Protein AF-A0A6B3GL08-F1 (afdb_monomer)

Nearest PDB structures (foldseek):
  9jpj-assembly1_K  TM=6.254E-01  e=2.369E-03  Achromobacter denitrificans NBRC 15125
  3c7j-assembly1_B-2  TM=5.838E-01  e=2.369E-03  Pseudomonas syringae pv. tomato str. DC3000
  3c7j-assembly1_A-2  TM=5.788E-01  e=2.531E-03  Pseudomonas syringae pv. tomato str. DC3000
  5yma-assembly1_A  TM=3.914E-01  e=6.453E+00  Thermochaetoides thermophila DSM 1495

Secondary structure (DSSP, 8-state):
-GGGTSEEEETTTEEEEPP--GGGHHHHHHHHHHT---HHHHHHHHHHHHHHHHHHHHHH--HHHHHHHHHHHHHHHH--SHHHHHHHHHHHHHHHHHH-

pLDDT: mean 85.44, std 14.93, range [52.06, 98.62]

Foldseek 3Di:
DVLLVQWDQDPPPGIGGDDDDPVSPVSVVVVVVVVVDDPVVVVVVVVVVLVVLQVQLVVFADPVLVVQLVVLVVQLVPDPDPVSNVVSVVSNSVSSNVSD

Solvent-accessible surface area (backbone atoms only — not comparable to full-atom values): 5657 Å² total; per-residue (Å²): 92,56,95,63,65,47,30,47,77,44,91,96,76,52,77,42,81,51,87,86,58,92,84,51,63,66,49,50,55,56,54,46,60,71,64,67,71,50,73,66,58,49,51,63,61,43,52,66,52,52,55,50,28,53,54,35,19,75,77,58,47,47,75,67,40,52,51,50,34,49,53,25,46,52,48,30,73,69,41,84,49,72,67,57,25,55,51,23,48,50,48,28,55,49,36,40,55,73,27,62

Sequence (100 aa):
LEAQHLIEVAPGRGSFVREQSSGQARGYDALYRAGRPTVRQLIEARIPLEVEMVRLATERATDEDIAAMRAARDGLESATDVVVKAQADMEFHDAIAVAS

Mean predicted aligned error: 9.95 Å

Structure (mmCIF, N/CA/C/O backbone):
data_AF-A0A6B3GL08-F1
#
_entry.id   AF-A0A6B3GL08-F1
#
loop_
_atom_site.group_PDB
_atom_site.id
_atom_site.type_symbol
_atom_site.label_atom_id
_atom_site.label_alt_id
_atom_site.label_comp_id
_atom_site.label_asym_id
_atom_site.label_entity_id
_atom_site.label_seq_id
_atom_site.pdbx_PDB_ins_code
_atom_site.Cartn_x
_atom_site.Cartn_y
_atom_site.Cartn_z
_atom_site.occupancy
_atom_site.B_iso_or_equiv
_atom_site.auth_seq_id
_atom_site.auth_comp_id
_atom_site.auth_asym_id
_atom_site.auth_atom_id
_atom_site.pdbx_PDB_model_num
ATOM 1 N N . LEU A 1 1 ? 5.623 10.077 -28.339 1.00 58.31 1 LEU A N 1
ATOM 2 C CA . LEU A 1 1 ? 4.596 11.041 -27.885 1.00 58.31 1 LEU A CA 1
ATOM 3 C C . LEU A 1 1 ? 3.189 10.473 -28.056 1.00 58.31 1 LEU A C 1
ATOM 5 O O . LEU A 1 1 ? 2.481 10.379 -27.066 1.00 58.31 1 LEU A O 1
ATOM 9 N N . GLU A 1 2 ? 2.807 10.018 -29.253 1.00 55.62 2 GLU A N 1
ATOM 10 C CA . GLU A 1 2 ? 1.476 9.428 -29.499 1.00 55.62 2 GLU A CA 1
ATOM 11 C C . G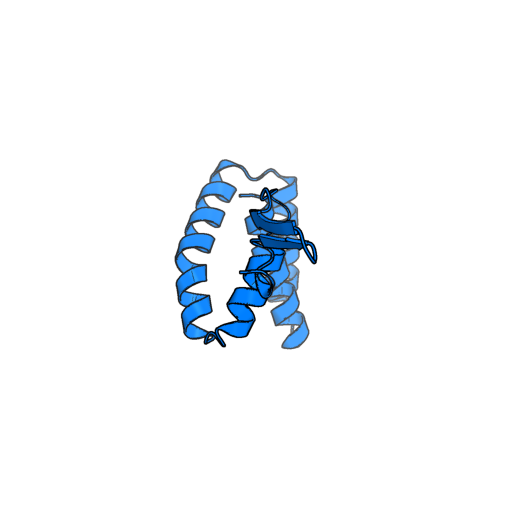LU A 1 2 ? 1.234 8.136 -28.694 1.00 55.62 2 GLU A C 1
ATOM 13 O O . GLU A 1 2 ? 0.266 8.047 -27.951 1.00 55.62 2 GLU A O 1
ATOM 18 N N . ALA A 1 3 ? 2.184 7.190 -28.695 1.00 59.66 3 ALA A N 1
ATOM 19 C CA . ALA A 1 3 ? 2.105 5.966 -27.878 1.00 59.66 3 ALA A CA 1
ATOM 20 C C . ALA A 1 3 ? 2.028 6.226 -26.356 1.00 59.66 3 ALA A C 1
ATOM 22 O O . ALA A 1 3 ? 1.552 5.388 -25.598 1.00 59.66 3 ALA A O 1
ATOM 23 N N . GLN A 1 4 ? 2.464 7.406 -25.910 1.00 59.69 4 GLN A N 1
ATOM 24 C CA . GLN A 1 4 ? 2.425 7.842 -24.509 1.00 59.69 4 GLN A CA 1
ATOM 25 C C . GLN A 1 4 ? 1.143 8.635 -24.199 1.00 59.69 4 GLN A C 1
ATOM 27 O O . GLN A 1 4 ? 1.004 9.171 -23.108 1.00 59.69 4 GLN A O 1
ATOM 32 N N . HIS A 1 5 ? 0.226 8.737 -25.173 1.00 63.47 5 HIS A N 1
ATOM 33 C CA . HIS A 1 5 ? -1.029 9.489 -25.099 1.00 63.47 5 HIS A CA 1
ATOM 34 C C . HIS A 1 5 ? -0.834 10.980 -24.766 1.00 63.47 5 HIS A C 1
ATOM 36 O O . HIS A 1 5 ? -1.743 11.650 -24.279 1.00 63.47 5 HIS A O 1
ATOM 42 N N . LEU A 1 6 ? 0.359 11.514 -25.050 1.00 66.12 6 LEU A N 1
ATOM 43 C CA . LEU A 1 6 ? 0.708 12.920 -24.836 1.00 66.12 6 LEU A CA 1
ATOM 44 C C . LEU A 1 6 ? 0.247 13.810 -25.998 1.00 66.12 6 LEU A C 1
ATOM 46 O O . LEU A 1 6 ? 0.052 15.012 -25.825 1.00 66.12 6 LEU A O 1
ATOM 50 N N . ILE A 1 7 ? 0.077 13.221 -27.184 1.00 75.06 7 ILE A N 1
ATOM 51 C CA . ILE A 1 7 ? -0.404 13.902 -28.387 1.00 75.06 7 ILE A CA 1
ATOM 52 C C . ILE A 1 7 ? -1.404 13.019 -29.132 1.00 75.06 7 ILE A C 1
ATOM 54 O O . ILE A 1 7 ? -1.320 11.794 -29.059 1.00 75.06 7 ILE A O 1
ATOM 58 N N . GLU A 1 8 ? -2.302 13.644 -29.882 1.00 76.44 8 GLU A N 1
ATOM 59 C CA . GLU A 1 8 ? -3.176 12.985 -30.852 1.00 76.44 8 GLU A CA 1
ATOM 60 C C . GLU A 1 8 ? -2.789 13.419 -32.266 1.00 76.44 8 GLU A C 1
ATOM 62 O O . GLU A 1 8 ? -2.568 14.608 -32.521 1.00 76.44 8 GLU A O 1
ATOM 67 N N . VAL A 1 9 ? -2.687 12.456 -33.183 1.00 78.19 9 VAL A N 1
ATOM 68 C CA . VAL A 1 9 ? -2.386 12.716 -34.591 1.00 78.19 9 VAL A CA 1
ATOM 69 C C . VAL A 1 9 ? -3.686 12.671 -35.384 1.00 78.19 9 VAL A C 1
ATOM 71 O O . VAL A 1 9 ? -4.323 11.626 -35.493 1.00 78.19 9 VAL A O 1
ATOM 74 N N . ALA A 1 10 ? -4.074 13.806 -35.966 1.00 78.19 10 ALA A N 1
ATOM 75 C CA . ALA A 1 10 ? -5.208 13.879 -36.879 1.00 78.19 10 ALA A CA 1
ATOM 76 C C . ALA A 1 10 ? -4.686 13.845 -38.330 1.00 78.19 10 ALA A C 1
ATOM 78 O O . ALA A 1 10 ? -4.002 14.791 -38.750 1.00 78.19 10 ALA A O 1
ATOM 79 N N . PRO A 1 11 ? -4.984 12.791 -39.119 1.00 73.00 11 PRO A N 1
ATOM 80 C CA . PRO A 1 11 ? -4.493 12.669 -40.490 1.00 73.00 11 PRO A CA 1
ATOM 81 C C . PRO A 1 11 ? -4.809 13.918 -41.325 1.00 73.00 11 PRO A C 1
ATOM 83 O O . PRO A 1 11 ? -5.948 14.377 -41.374 1.00 73.00 11 PRO A O 1
ATOM 86 N N . GLY A 1 12 ? -3.782 14.501 -41.952 1.00 80.44 12 GLY A N 1
ATOM 87 C CA . GLY A 1 12 ? -3.900 15.715 -42.773 1.00 80.44 12 GLY A CA 1
ATOM 88 C C . GLY A 1 12 ? -4.032 17.040 -42.006 1.00 80.44 12 GLY A C 1
ATOM 89 O O . GLY A 1 12 ? -4.083 18.089 -42.639 1.00 80.44 12 GLY A O 1
ATOM 90 N N . ARG A 1 13 ? -4.071 17.025 -40.665 1.00 80.06 13 ARG A N 1
ATOM 91 C CA . ARG A 1 13 ? -4.238 18.230 -39.824 1.00 80.06 13 ARG A CA 1
ATOM 92 C C . ARG A 1 13 ? -3.100 18.466 -38.826 1.00 80.06 13 ARG A C 1
ATOM 94 O O . ARG A 1 13 ? -3.045 19.539 -38.233 1.00 80.06 13 ARG A O 1
ATOM 101 N N . GLY A 1 14 ? -2.186 17.508 -38.679 1.00 79.31 14 GLY A N 1
ATOM 102 C CA . GLY A 1 14 ? -1.016 17.607 -37.802 1.00 79.31 14 GLY A CA 1
ATOM 103 C C . GLY A 1 14 ? -1.223 16.951 -36.434 1.00 79.31 14 GLY A C 1
ATOM 104 O O . GLY A 1 14 ? -2.172 16.191 -36.233 1.00 79.31 14 GLY A O 1
ATOM 105 N N . SER A 1 15 ? -0.304 17.229 -35.507 1.00 84.69 15 SER A N 1
ATOM 106 C CA . SER A 1 15 ? -0.282 16.647 -34.158 1.00 84.69 15 SER A CA 1
ATOM 107 C C . SER A 1 15 ? -0.662 17.683 -33.104 1.00 84.69 15 SER A C 1
ATOM 109 O O . SER A 1 15 ? -0.125 18.791 -33.109 1.00 84.69 15 SER A O 1
ATOM 111 N N . PHE A 1 16 ? -1.539 17.309 -32.173 1.00 81.44 16 PHE A N 1
ATOM 112 C CA . PHE A 1 16 ? -2.073 18.196 -31.134 1.00 81.44 16 PHE A CA 1
ATOM 113 C C . PHE A 1 16 ? -1.708 17.680 -29.739 1.00 81.44 16 PHE A C 1
ATOM 115 O O . PHE A 1 16 ? -1.773 16.476 -29.495 1.00 81.44 16 PHE A O 1
ATOM 122 N N . VAL A 1 17 ? -1.326 18.575 -28.821 1.00 76.19 17 VAL A N 1
ATOM 123 C CA . VAL A 1 17 ? -1.047 18.228 -27.414 1.00 76.19 17 VAL A CA 1
ATOM 124 C C . VAL A 1 17 ? -2.364 17.952 -26.695 1.00 76.19 17 VAL A C 1
ATOM 126 O O . VAL A 1 17 ? -3.294 18.751 -26.782 1.00 76.19 17 VAL A O 1
ATOM 129 N N . ARG A 1 18 ? -2.449 16.815 -25.998 1.00 68.62 18 ARG A N 1
ATOM 130 C CA . ARG A 1 18 ? -3.663 16.390 -25.294 1.00 68.62 18 ARG A CA 1
ATOM 131 C C . ARG A 1 18 ? -3.665 16.912 -23.855 1.00 68.62 18 ARG A C 1
ATOM 133 O O . ARG A 1 18 ? -2.668 16.775 -23.150 1.00 68.62 18 ARG A O 1
ATOM 140 N N . GLU A 1 19 ? -4.794 17.468 -23.418 1.00 59.03 19 GLU A N 1
ATOM 141 C CA . GLU A 1 19 ? -4.998 17.921 -22.037 1.00 59.03 19 GLU A CA 1
ATOM 142 C C . GLU A 1 19 ? -5.028 16.712 -21.083 1.00 59.03 19 GLU A C 1
ATOM 144 O O . GLU A 1 19 ? -5.669 15.693 -21.369 1.00 59.03 19 GLU A O 1
ATOM 149 N N . GLN A 1 20 ? -4.264 16.780 -19.988 1.00 57.91 20 GLN A N 1
ATOM 150 C CA . GLN A 1 20 ? -4.085 15.657 -19.069 1.00 57.91 20 GLN A CA 1
ATOM 151 C C . GLN A 1 20 ? -5.047 15.781 -17.865 1.00 57.91 20 GLN A C 1
ATOM 153 O O . GLN A 1 20 ? -4.935 16.718 -17.082 1.00 57.91 20 GLN A O 1
ATOM 158 N N . SER A 1 21 ? -5.994 14.846 -17.713 1.00 57.59 21 SER A N 1
ATOM 159 C CA . SER A 1 21 ? -6.851 14.686 -16.527 1.00 57.59 21 SER A CA 1
ATOM 160 C C . SER A 1 21 ? -6.278 13.650 -15.545 1.00 57.59 21 SER A C 1
ATOM 162 O O . SER A 1 21 ? -5.690 12.656 -15.967 1.00 57.59 21 SER A O 1
ATOM 164 N N . SER A 1 22 ? -6.546 13.787 -14.245 1.00 56.09 22 SER A N 1
ATOM 165 C CA . SER A 1 22 ? -6.040 12.912 -13.163 1.00 56.09 22 SER A CA 1
ATOM 166 C C . SER A 1 22 ? -6.215 11.388 -13.361 1.00 56.09 22 SER A C 1
ATOM 168 O O . SER A 1 22 ? -5.499 10.609 -12.739 1.00 56.09 22 SER A O 1
ATOM 170 N N . GLY A 1 23 ? -7.088 10.930 -14.268 1.00 52.06 23 GLY A N 1
ATOM 171 C CA . GLY A 1 23 ? -7.246 9.515 -14.644 1.00 52.06 23 GLY A CA 1
ATOM 172 C C . GLY A 1 23 ? -6.095 8.886 -15.457 1.00 52.06 23 GLY A C 1
ATOM 173 O O . GLY A 1 23 ? -6.153 7.698 -15.780 1.00 52.06 23 GLY A O 1
ATOM 174 N N . GLN A 1 24 ? -5.041 9.634 -15.801 1.00 54.53 24 GLN A N 1
ATOM 175 C CA . GLN A 1 24 ? -3.921 9.165 -16.638 1.00 54.53 24 GLN A CA 1
ATOM 176 C C . GLN A 1 24 ? -2.809 8.402 -15.905 1.00 54.53 24 GLN A C 1
ATOM 178 O O . GLN A 1 24 ? -1.788 8.089 -16.518 1.00 54.53 24 GLN A O 1
ATOM 183 N N . ALA A 1 25 ? -3.020 7.976 -14.654 1.00 52.44 25 ALA A N 1
ATOM 184 C CA . ALA A 1 25 ? -2.133 7.013 -13.985 1.00 52.44 25 ALA A CA 1
ATOM 185 C C . ALA A 1 25 ? -1.862 5.756 -14.849 1.00 52.44 25 ALA A C 1
ATOM 187 O O . ALA A 1 25 ? -0.772 5.189 -14.815 1.00 52.44 25 ALA A O 1
ATOM 188 N N . ARG A 1 26 ? -2.806 5.379 -15.729 1.00 54.16 26 ARG A N 1
ATOM 189 C CA . ARG A 1 26 ? -2.632 4.284 -16.704 1.00 54.16 26 ARG A CA 1
ATOM 190 C C . ARG A 1 26 ? -1.516 4.517 -17.732 1.00 54.16 26 ARG A C 1
ATOM 192 O O . ARG A 1 26 ? -0.933 3.549 -18.212 1.00 54.16 26 ARG A O 1
ATOM 199 N N . GLY A 1 27 ? -1.197 5.770 -18.064 1.00 58.34 27 GLY A N 1
ATOM 200 C CA . GLY A 1 27 ? -0.079 6.103 -18.954 1.00 58.34 27 GLY A CA 1
ATOM 201 C C . GLY A 1 27 ? 1.280 5.803 -18.318 1.00 58.34 27 GLY A C 1
ATOM 202 O O . GLY A 1 27 ? 2.207 5.377 -19.009 1.00 58.34 27 GLY A O 1
ATOM 203 N N . TYR A 1 28 ? 1.375 5.942 -16.992 1.00 62.62 28 TYR A N 1
ATOM 204 C CA . TYR A 1 28 ? 2.595 5.645 -16.249 1.00 62.62 28 TYR A CA 1
ATOM 205 C C . TYR A 1 28 ? 2.870 4.147 -16.149 1.00 62.62 28 TYR A C 1
ATOM 207 O O . TYR A 1 28 ? 4.024 3.773 -16.305 1.00 62.62 28 TYR A O 1
ATOM 215 N N . ASP A 1 29 ? 1.858 3.285 -15.990 1.00 66.81 29 ASP A N 1
ATOM 216 C CA . ASP A 1 29 ? 2.065 1.824 -15.990 1.00 66.81 29 ASP A CA 1
ATOM 217 C C . ASP A 1 29 ? 2.639 1.333 -17.331 1.00 66.81 29 ASP A C 1
ATOM 219 O O . ASP A 1 29 ? 3.598 0.564 -17.359 1.00 66.81 29 ASP A O 1
ATOM 223 N N . ALA A 1 30 ? 2.128 1.838 -18.460 1.00 66.25 30 ALA A N 1
ATOM 224 C CA . ALA A 1 30 ? 2.647 1.491 -19.785 1.00 66.25 30 ALA A CA 1
ATOM 225 C C . ALA A 1 30 ? 4.097 1.970 -19.995 1.00 66.25 30 ALA A C 1
ATOM 227 O O . ALA A 1 30 ? 4.938 1.212 -20.486 1.00 66.25 30 ALA A O 1
ATOM 228 N N . LEU A 1 31 ? 4.406 3.210 -19.595 1.00 66.88 31 LEU A N 1
ATOM 229 C CA . LEU A 1 31 ? 5.762 3.771 -19.637 1.00 66.88 31 LEU A CA 1
ATOM 230 C C . LEU A 1 31 ? 6.728 3.009 -18.723 1.00 66.88 31 LEU A C 1
ATOM 232 O O . LEU A 1 31 ? 7.846 2.684 -19.120 1.00 66.88 31 LEU A O 1
ATOM 236 N N . TYR A 1 32 ? 6.272 2.694 -17.517 1.00 69.00 32 TYR A N 1
ATOM 237 C CA . TYR A 1 32 ? 7.003 1.927 -16.526 1.00 69.00 32 TYR A CA 1
ATOM 238 C C . TYR A 1 32 ? 7.308 0.518 -17.049 1.00 69.00 32 TYR A C 1
ATOM 240 O O . TYR A 1 32 ? 8.473 0.131 -17.103 1.00 69.00 32 TYR A O 1
ATOM 248 N N . ARG A 1 33 ? 6.312 -0.224 -17.555 1.00 71.50 33 ARG A N 1
ATOM 249 C CA . ARG A 1 33 ? 6.514 -1.560 -18.151 1.00 71.50 33 ARG A CA 1
ATOM 250 C C . ARG A 1 33 ? 7.460 -1.531 -19.352 1.00 71.50 33 ARG A C 1
ATOM 252 O O . ARG A 1 33 ? 8.290 -2.432 -19.484 1.00 71.50 33 ARG A O 1
ATOM 259 N N . ALA A 1 34 ? 7.380 -0.502 -20.197 1.00 76.00 34 ALA A N 1
ATOM 260 C CA . ALA A 1 34 ? 8.288 -0.330 -21.332 1.00 76.00 34 ALA A CA 1
ATOM 261 C C . ALA A 1 34 ? 9.756 -0.165 -20.895 1.00 76.00 34 ALA A C 1
ATOM 263 O O . ALA A 1 34 ? 10.659 -0.632 -21.588 1.00 76.00 34 ALA A O 1
ATOM 264 N N . GLY A 1 35 ? 9.997 0.436 -19.725 1.00 76.56 35 GLY A N 1
ATOM 265 C CA . GLY A 1 35 ? 11.330 0.608 -19.143 1.00 76.56 35 GLY A CA 1
ATOM 266 C C . GLY A 1 35 ? 11.962 -0.667 -18.570 1.00 76.56 35 GLY A C 1
ATOM 267 O O . GLY A 1 35 ? 13.119 -0.620 -18.162 1.00 76.56 35 GLY A O 1
ATOM 268 N N . ARG A 1 36 ? 11.232 -1.796 -18.524 1.00 78.56 36 ARG A N 1
ATOM 269 C CA . ARG A 1 36 ? 11.654 -3.073 -17.899 1.00 78.56 36 ARG A CA 1
ATOM 270 C C . ARG A 1 36 ? 12.364 -2.911 -16.535 1.00 78.56 36 ARG A C 1
ATOM 272 O O . ARG A 1 36 ? 13.454 -3.451 -16.336 1.00 78.56 36 ARG A O 1
ATOM 279 N N . PRO A 1 37 ? 11.763 -2.166 -15.602 1.00 80.62 37 PRO A N 1
ATOM 280 C CA . PRO A 1 37 ? 12.326 -1.866 -14.295 1.00 80.62 37 PRO A CA 1
ATOM 281 C C . PRO A 1 37 ? 12.537 -3.129 -13.465 1.00 80.62 37 PRO A C 1
ATOM 283 O O . PRO A 1 37 ? 11.798 -4.111 -13.550 1.00 80.62 37 PRO A O 1
ATOM 286 N N . THR A 1 38 ? 13.569 -3.087 -12.635 1.00 88.19 38 THR A N 1
ATOM 287 C CA . THR A 1 38 ? 13.892 -4.162 -11.701 1.00 88.19 38 THR A CA 1
ATOM 288 C C . THR A 1 38 ? 13.067 -4.040 -10.421 1.00 88.19 38 THR A C 1
ATOM 290 O O . THR A 1 38 ? 12.674 -2.947 -10.012 1.00 88.19 38 THR A O 1
ATOM 293 N N . VAL A 1 39 ? 12.890 -5.159 -9.712 1.00 86.12 39 VAL A N 1
ATOM 294 C CA . VAL A 1 39 ? 12.288 -5.173 -8.364 1.00 86.12 39 VAL A CA 1
ATOM 295 C C . VAL A 1 39 ? 13.039 -4.237 -7.406 1.00 86.12 39 VAL A C 1
ATOM 297 O O . VAL A 1 39 ? 12.428 -3.598 -6.557 1.00 86.12 39 VAL A O 1
ATOM 300 N N . ARG A 1 40 ? 14.361 -4.088 -7.571 1.00 89.50 40 ARG A N 1
ATOM 301 C CA . ARG A 1 40 ? 15.171 -3.160 -6.769 1.00 89.50 40 ARG A CA 1
ATOM 302 C C . ARG A 1 40 ? 14.716 -1.710 -6.936 1.00 89.50 40 ARG A C 1
ATOM 304 O O . ARG A 1 40 ? 14.547 -1.026 -5.936 1.00 89.50 40 ARG A O 1
ATOM 311 N N . GLN A 1 41 ? 14.497 -1.279 -8.177 1.00 89.06 41 GLN A N 1
ATOM 312 C CA . GLN A 1 41 ? 14.052 0.082 -8.492 1.00 89.06 41 GLN A CA 1
ATOM 313 C C . GLN A 1 41 ? 12.624 0.344 -8.000 1.00 89.06 41 GLN A C 1
ATOM 315 O O . GLN A 1 41 ? 12.319 1.453 -7.577 1.00 89.06 41 GLN A O 1
ATOM 320 N N . LEU A 1 42 ? 11.756 -0.677 -7.998 1.00 86.19 42 LEU A N 1
ATOM 321 C CA . LEU A 1 42 ? 10.436 -0.573 -7.367 1.00 86.19 42 LEU A CA 1
ATOM 322 C C . LEU A 1 42 ? 10.532 -0.317 -5.875 1.00 86.19 42 LEU A C 1
ATOM 324 O O . LEU A 1 42 ? 9.879 0.586 -5.370 1.00 86.19 42 LEU A O 1
ATOM 328 N N . ILE A 1 43 ? 11.331 -1.122 -5.179 1.00 89.44 43 ILE A N 1
ATOM 329 C CA . ILE A 1 43 ? 11.494 -0.997 -3.731 1.00 89.44 43 ILE A CA 1
ATOM 330 C C . ILE A 1 43 ? 12.068 0.380 -3.387 1.00 89.44 43 ILE A C 1
ATOM 332 O O . ILE A 1 43 ? 11.571 1.035 -2.480 1.00 89.44 43 ILE A O 1
ATOM 336 N N . GLU A 1 44 ? 13.061 0.851 -4.143 1.00 92.56 44 GLU A N 1
ATOM 337 C CA . GLU A 1 44 ? 13.649 2.180 -3.954 1.00 92.56 44 GLU A CA 1
ATOM 338 C C . GLU A 1 44 ? 12.614 3.305 -4.096 1.00 92.56 44 GLU A C 1
ATOM 340 O O . GLU A 1 44 ? 12.582 4.210 -3.266 1.00 92.56 44 GLU A O 1
ATOM 345 N N . ALA A 1 45 ? 11.724 3.2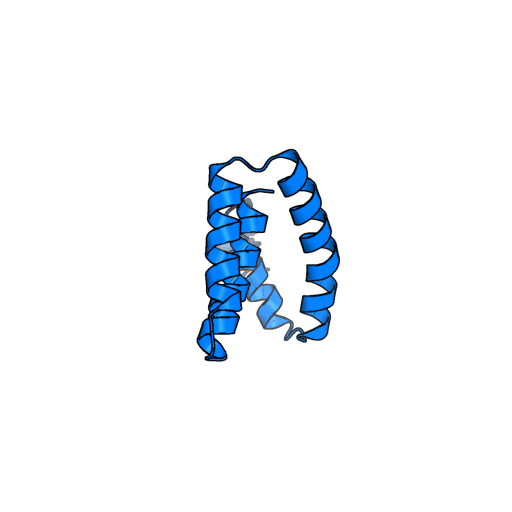20 -5.090 1.00 89.50 45 ALA A N 1
ATOM 346 C CA . ALA A 1 45 ? 10.641 4.185 -5.262 1.00 89.50 45 ALA A CA 1
ATOM 347 C C . ALA A 1 45 ? 9.553 4.068 -4.177 1.00 89.50 45 ALA A C 1
ATOM 349 O O . ALA A 1 45 ? 8.980 5.080 -3.776 1.00 89.50 45 ALA A O 1
ATOM 350 N N . ARG A 1 46 ? 9.268 2.851 -3.695 1.00 92.81 46 ARG A N 1
ATOM 351 C CA . ARG A 1 46 ? 8.239 2.590 -2.676 1.00 92.81 46 ARG A CA 1
ATOM 352 C C . ARG A 1 46 ? 8.617 3.126 -1.301 1.00 92.81 46 ARG A C 1
ATOM 354 O O . ARG A 1 46 ? 7.751 3.676 -0.638 1.00 92.81 46 ARG A O 1
ATOM 361 N N . ILE A 1 47 ? 9.884 3.025 -0.891 1.00 94.56 47 ILE A N 1
ATOM 362 C CA . ILE A 1 47 ? 10.333 3.434 0.453 1.00 94.56 47 ILE A CA 1
ATOM 363 C C . ILE A 1 47 ? 9.867 4.852 0.843 1.00 94.56 47 ILE A C 1
ATOM 365 O O . ILE A 1 47 ? 9.191 4.979 1.863 1.00 94.56 47 ILE A O 1
ATOM 369 N N . PRO A 1 48 ? 10.177 5.927 0.089 1.00 96.12 48 PRO A N 1
ATOM 370 C CA . PRO A 1 48 ? 9.759 7.272 0.484 1.00 96.12 48 PRO A CA 1
ATOM 371 C C . PRO A 1 48 ? 8.237 7.459 0.443 1.00 96.12 48 PRO A C 1
ATOM 373 O O . PRO A 1 48 ? 7.700 8.190 1.271 1.00 96.12 48 PRO A O 1
ATOM 376 N N . LEU A 1 49 ? 7.541 6.791 -0.485 1.00 94.75 49 LEU A N 1
ATOM 377 C CA . LEU A 1 49 ? 6.082 6.861 -0.592 1.00 94.75 49 LEU A CA 1
ATOM 378 C C . LEU A 1 49 ? 5.406 6.201 0.611 1.00 94.75 49 LEU A C 1
ATOM 380 O O . LEU A 1 49 ? 4.522 6.795 1.211 1.00 94.75 49 LEU A O 1
ATOM 384 N N . GLU A 1 50 ? 5.842 5.003 0.993 1.00 96.06 50 GLU A N 1
ATOM 385 C CA . GLU A 1 50 ? 5.275 4.268 2.126 1.00 96.06 50 GLU A CA 1
ATOM 386 C C . GLU A 1 50 ? 5.496 4.990 3.453 1.00 96.06 50 GLU A C 1
ATOM 388 O O . GLU A 1 50 ? 4.575 5.064 4.264 1.00 96.06 50 GLU A O 1
ATOM 393 N N . VAL A 1 51 ? 6.672 5.589 3.656 1.00 97.44 51 VAL A N 1
ATOM 394 C CA . VAL A 1 51 ? 6.945 6.401 4.852 1.00 97.44 51 VAL A CA 1
ATOM 395 C C . VAL A 1 51 ? 5.976 7.580 4.948 1.00 97.44 51 VAL A C 1
ATOM 397 O O . VAL A 1 51 ? 5.409 7.830 6.012 1.00 97.44 51 VAL A O 1
ATOM 400 N N . GLU A 1 52 ? 5.763 8.289 3.842 1.00 98.00 52 GLU A N 1
ATOM 401 C CA . GLU A 1 52 ? 4.866 9.442 3.812 1.00 98.00 52 GLU A CA 1
ATOM 402 C C . GLU A 1 52 ? 3.393 9.034 3.962 1.00 98.00 52 GLU A C 1
ATOM 404 O O . GLU A 1 52 ? 2.661 9.676 4.715 1.00 98.00 52 GLU A O 1
ATOM 409 N N . MET A 1 53 ? 2.968 7.937 3.325 1.00 97.81 53 MET A N 1
ATOM 410 C CA . MET A 1 53 ? 1.617 7.389 3.491 1.00 97.81 53 MET A CA 1
ATOM 411 C C . MET A 1 53 ? 1.341 7.033 4.952 1.00 97.81 53 MET A C 1
ATOM 413 O O . MET A 1 53 ? 0.324 7.445 5.498 1.00 97.81 53 MET A O 1
ATOM 417 N N . VAL A 1 54 ? 2.266 6.346 5.631 1.00 97.75 54 VAL A N 1
ATOM 418 C CA . VAL A 1 54 ? 2.109 6.012 7.056 1.00 97.75 54 VAL A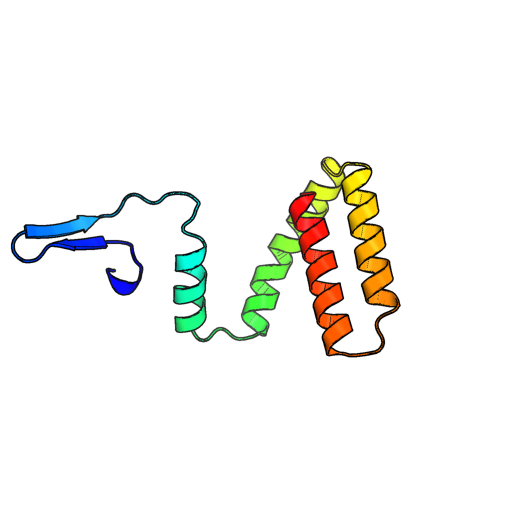 CA 1
ATOM 419 C C . VAL A 1 54 ? 2.039 7.273 7.922 1.00 97.75 54 VAL A C 1
ATOM 421 O O . VAL A 1 54 ? 1.219 7.340 8.841 1.00 97.75 54 VAL A O 1
ATOM 424 N N . ARG A 1 55 ? 2.859 8.293 7.633 1.00 98.31 55 ARG A N 1
ATOM 425 C CA . ARG A 1 55 ? 2.821 9.574 8.357 1.00 98.31 55 ARG A CA 1
ATOM 426 C C . ARG A 1 55 ? 1.452 10.241 8.223 1.00 98.31 55 ARG A C 1
ATOM 428 O O . ARG A 1 55 ? 0.862 10.627 9.226 1.00 98.31 55 ARG A O 1
ATOM 435 N N . LEU A 1 56 ? 0.945 10.346 6.999 1.00 98.50 56 LEU A N 1
ATOM 436 C CA . LEU A 1 56 ? -0.359 10.936 6.710 1.00 98.50 56 LEU A CA 1
ATOM 437 C C . LEU A 1 56 ? -1.509 10.129 7.323 1.00 98.50 56 LEU A C 1
ATOM 439 O O . LEU A 1 56 ? -2.379 10.712 7.965 1.00 98.50 56 LEU A O 1
ATOM 443 N N . ALA A 1 57 ? -1.471 8.800 7.210 1.00 98.19 57 ALA A N 1
ATOM 444 C CA . ALA A 1 57 ? -2.463 7.916 7.811 1.00 98.19 57 ALA A CA 1
ATOM 445 C C . ALA A 1 57 ? -2.500 8.063 9.337 1.00 98.19 57 ALA A C 1
ATOM 447 O O . ALA A 1 57 ? -3.571 8.095 9.931 1.00 98.19 57 ALA A O 1
ATOM 448 N N . THR A 1 58 ? -1.345 8.254 9.980 1.00 97.69 58 THR A N 1
ATOM 449 C CA . THR A 1 58 ? -1.281 8.527 11.427 1.00 97.69 58 THR A CA 1
ATOM 450 C C . THR A 1 58 ? -2.034 9.805 11.820 1.00 97.69 58 THR A C 1
ATOM 452 O O . THR A 1 58 ? -2.559 9.894 12.927 1.00 97.69 58 THR A O 1
ATOM 455 N N . GLU A 1 59 ? -2.091 10.799 10.933 1.00 98.12 59 GLU A N 1
ATOM 456 C CA . GLU A 1 59 ? -2.752 12.086 11.181 1.00 98.12 59 GLU A CA 1
ATOM 457 C C . GLU A 1 59 ? -4.241 12.084 10.799 1.00 98.12 59 GLU A C 1
ATOM 459 O O . GLU A 1 59 ? -5.002 12.894 11.331 1.00 98.12 59 GLU A O 1
ATOM 464 N N . ARG A 1 60 ? -4.652 11.224 9.858 1.00 98.12 60 ARG A N 1
ATOM 465 C CA . ARG A 1 60 ? -5.945 11.324 9.156 1.00 98.12 60 ARG A CA 1
ATOM 466 C C . ARG A 1 60 ? -6.871 10.128 9.332 1.00 98.12 60 ARG A C 1
ATOM 468 O O . ARG A 1 60 ? -8.072 10.302 9.136 1.00 98.12 60 ARG A O 1
ATOM 475 N N . ALA A 1 61 ? -6.336 8.953 9.663 1.00 98.31 61 ALA A N 1
ATOM 476 C CA . ALA A 1 61 ? -7.110 7.720 9.686 1.00 98.31 61 ALA A CA 1
ATOM 477 C C . ALA A 1 61 ? -8.315 7.820 10.629 1.00 98.31 61 ALA A C 1
ATOM 479 O O . ALA A 1 61 ? -8.206 8.261 11.777 1.00 98.31 61 ALA A O 1
ATOM 480 N N . THR A 1 62 ? -9.458 7.366 10.129 1.00 98.62 62 THR A N 1
ATOM 481 C CA . THR A 1 62 ? -10.685 7.180 10.905 1.00 98.62 62 THR A CA 1
ATOM 482 C C . THR A 1 62 ? -10.664 5.848 11.658 1.00 98.62 62 THR A C 1
ATOM 484 O O . THR A 1 62 ? -9.816 4.983 11.415 1.00 98.62 62 THR A O 1
ATOM 487 N N . ASP A 1 63 ? -11.616 5.648 12.571 1.00 98.44 63 ASP A N 1
ATOM 488 C CA . ASP A 1 63 ? -11.766 4.365 13.265 1.00 98.44 63 ASP A CA 1
ATOM 489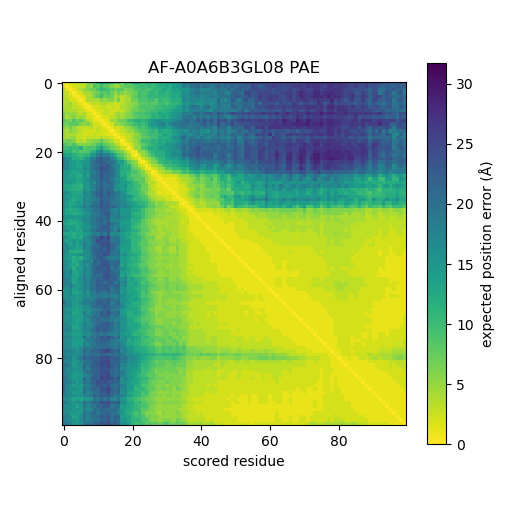 C C . ASP A 1 63 ? -12.085 3.229 12.275 1.00 98.44 63 ASP A C 1
ATOM 491 O O . ASP A 1 63 ? -11.603 2.103 12.441 1.00 98.44 63 ASP A O 1
ATOM 495 N N . GLU A 1 64 ? -12.841 3.525 11.213 1.00 98.38 64 GLU A N 1
ATOM 496 C CA . GLU A 1 64 ? -13.119 2.602 10.114 1.00 98.38 64 GLU A CA 1
ATOM 497 C C . GLU A 1 64 ? -11.844 2.211 9.353 1.0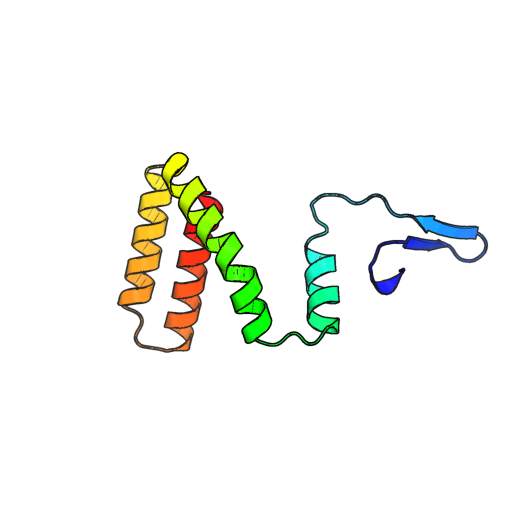0 98.38 64 GLU A C 1
ATOM 499 O O . GLU A 1 64 ? -11.629 1.023 9.092 1.00 98.38 64 GLU A O 1
ATOM 504 N N . ASP A 1 65 ? -10.965 3.172 9.058 1.00 98.44 65 ASP A N 1
ATOM 505 C CA . ASP A 1 65 ? -9.681 2.905 8.398 1.00 98.44 65 ASP A CA 1
ATOM 506 C C . ASP A 1 65 ? -8.784 2.019 9.272 1.00 98.44 65 ASP A C 1
ATOM 508 O O . ASP A 1 65 ? -8.204 1.036 8.805 1.00 98.44 65 ASP A O 1
ATOM 512 N N . ILE A 1 66 ? -8.710 2.316 10.573 1.00 98.25 66 ILE A N 1
ATOM 513 C CA . ILE A 1 66 ? -7.942 1.519 11.538 1.00 98.25 66 ILE A CA 1
ATOM 514 C C . ILE A 1 66 ? -8.497 0.092 11.618 1.00 98.25 66 ILE A C 1
ATOM 516 O O . ILE A 1 66 ? -7.725 -0.871 11.699 1.00 98.25 66 ILE A O 1
ATOM 520 N N . ALA A 1 67 ? -9.821 -0.074 11.597 1.00 98.19 67 ALA A N 1
ATOM 521 C CA . ALA A 1 67 ? -10.449 -1.389 11.575 1.00 98.19 67 ALA A CA 1
ATOM 522 C C . ALA A 1 67 ? -10.097 -2.163 10.293 1.00 98.19 67 ALA A C 1
ATOM 524 O O . ALA A 1 67 ? -9.752 -3.345 10.375 1.00 98.19 67 ALA A O 1
ATOM 525 N N . ALA A 1 68 ? -10.104 -1.499 9.133 1.00 97.88 68 ALA A N 1
ATOM 526 C CA . ALA A 1 68 ? -9.713 -2.098 7.859 1.00 97.88 68 ALA A CA 1
ATOM 527 C C . ALA A 1 68 ? -8.237 -2.537 7.854 1.00 97.88 68 ALA A C 1
ATOM 529 O O . ALA A 1 68 ? -7.939 -3.679 7.498 1.00 97.88 68 ALA A O 1
ATOM 530 N N . MET A 1 69 ? -7.319 -1.691 8.339 1.00 97.94 69 MET A N 1
ATOM 531 C CA . MET A 1 69 ? -5.898 -2.044 8.470 1.00 97.94 69 MET A CA 1
ATOM 532 C C . MET A 1 69 ? -5.684 -3.253 9.386 1.00 97.94 69 MET A C 1
ATOM 534 O O . MET A 1 69 ? -4.874 -4.130 9.082 1.00 97.94 69 MET A O 1
ATOM 538 N N . ARG A 1 70 ? -6.412 -3.328 10.510 1.00 97.81 70 ARG A N 1
ATOM 539 C CA . ARG A 1 70 ? -6.334 -4.471 11.435 1.00 97.81 70 ARG A CA 1
ATOM 540 C C . ARG A 1 70 ? -6.810 -5.759 10.777 1.00 97.81 70 ARG A C 1
ATOM 542 O O . ARG A 1 70 ? -6.125 -6.768 10.904 1.00 97.81 70 ARG A O 1
ATOM 549 N N . ALA A 1 71 ? -7.930 -5.713 10.058 1.00 96.94 71 ALA A N 1
ATOM 550 C CA . ALA A 1 71 ? -8.454 -6.871 9.342 1.00 96.94 71 ALA A CA 1
ATOM 551 C C . ALA A 1 71 ? -7.471 -7.372 8.269 1.00 96.94 71 ALA A C 1
ATOM 553 O O . ALA A 1 71 ? -7.204 -8.571 8.199 1.00 96.94 71 ALA A O 1
ATOM 554 N N . ALA A 1 72 ? -6.879 -6.461 7.488 1.00 96.56 72 ALA A N 1
ATOM 555 C CA . ALA A 1 72 ? -5.882 -6.810 6.475 1.00 96.56 72 ALA A CA 1
ATOM 556 C C . ALA A 1 72 ? -4.613 -7.423 7.097 1.00 96.56 72 ALA A C 1
ATOM 558 O O . ALA A 1 72 ? -4.139 -8.464 6.641 1.00 96.56 72 ALA A O 1
ATOM 559 N N . ARG A 1 73 ? -4.107 -6.849 8.200 1.00 97.12 73 ARG A N 1
ATOM 560 C CA . ARG A 1 73 ? -2.991 -7.426 8.969 1.00 97.12 73 ARG A CA 1
ATOM 561 C C . ARG A 1 73 ? -3.324 -8.830 9.480 1.00 97.12 73 ARG A C 1
ATOM 563 O O . ARG A 1 73 ? -2.497 -9.726 9.349 1.00 97.12 73 ARG A O 1
ATOM 570 N N . ASP A 1 74 ? -4.509 -9.041 10.047 1.00 97.38 74 ASP A N 1
ATOM 571 C CA . ASP A 1 74 ? -4.901 -10.356 10.577 1.00 97.38 74 ASP A CA 1
ATOM 572 C C . ASP A 1 74 ? -4.980 -11.405 9.451 1.00 97.38 74 ASP A C 1
ATOM 574 O O . ASP A 1 74 ? -4.554 -12.553 9.619 1.00 97.38 74 ASP A O 1
ATOM 578 N N . GLY A 1 75 ? -5.452 -11.001 8.267 1.00 95.75 75 GLY A N 1
ATOM 579 C CA . GLY A 1 75 ? -5.391 -11.812 7.050 1.00 95.75 75 GLY A CA 1
ATOM 580 C C . GLY A 1 75 ? -3.954 -12.162 6.650 1.00 95.75 75 GLY A C 1
ATOM 581 O O . GLY A 1 75 ? -3.648 -13.324 6.382 1.00 95.75 75 GLY A O 1
ATOM 582 N N . LEU A 1 76 ? -3.049 -11.184 6.686 1.00 95.69 76 LEU A N 1
ATOM 583 C CA . LEU A 1 76 ? -1.634 -11.373 6.365 1.00 95.69 76 LEU A CA 1
ATOM 584 C C . LEU A 1 76 ? -0.918 -12.314 7.349 1.00 95.69 76 LEU A C 1
ATOM 586 O O . LEU A 1 76 ? -0.132 -13.168 6.930 1.00 95.69 76 LEU A O 1
ATOM 590 N N . GLU A 1 77 ? -1.178 -12.174 8.649 1.00 97.00 77 GLU A N 1
ATOM 591 C CA . GLU A 1 77 ? -0.572 -13.001 9.700 1.00 97.00 77 GLU A CA 1
ATOM 592 C C . GLU A 1 77 ? -1.083 -14.447 9.674 1.00 97.00 77 GLU A C 1
ATOM 594 O O . GLU A 1 77 ? -0.323 -15.378 9.953 1.00 97.00 77 GLU A O 1
ATOM 599 N N . SER A 1 78 ? -2.353 -14.648 9.314 1.00 96.69 78 SER A N 1
ATOM 600 C CA . SER A 1 78 ? -2.974 -15.977 9.241 1.00 96.69 78 SER A CA 1
ATOM 601 C C . SER A 1 78 ? -2.719 -16.716 7.921 1.00 96.69 78 SER A C 1
ATOM 603 O O . SER A 1 78 ? -2.903 -17.936 7.855 1.00 96.69 78 SER A O 1
ATOM 605 N N . ALA A 1 79 ? -2.264 -16.019 6.875 1.00 96.75 79 ALA A N 1
ATOM 606 C CA . ALA A 1 79 ? -1.979 -16.613 5.575 1.00 96.75 79 ALA A CA 1
ATOM 607 C C . ALA A 1 79 ? -0.786 -17.587 5.624 1.00 96.75 79 A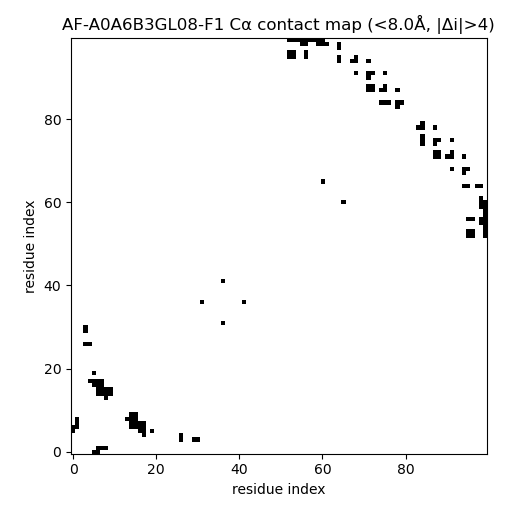LA A C 1
ATOM 609 O O . ALA A 1 79 ? 0.345 -17.228 5.961 1.00 96.75 79 ALA A O 1
ATOM 610 N N . THR A 1 80 ? -1.035 -18.834 5.218 1.00 94.50 80 THR A N 1
ATOM 611 C CA . THR A 1 80 ? -0.023 -19.904 5.153 1.00 94.50 80 THR A CA 1
ATOM 612 C C . THR A 1 80 ? 0.471 -20.184 3.734 1.00 94.50 80 THR A C 1
ATOM 614 O O . THR A 1 80 ? 1.594 -20.653 3.558 1.00 94.50 80 THR A O 1
ATOM 617 N N 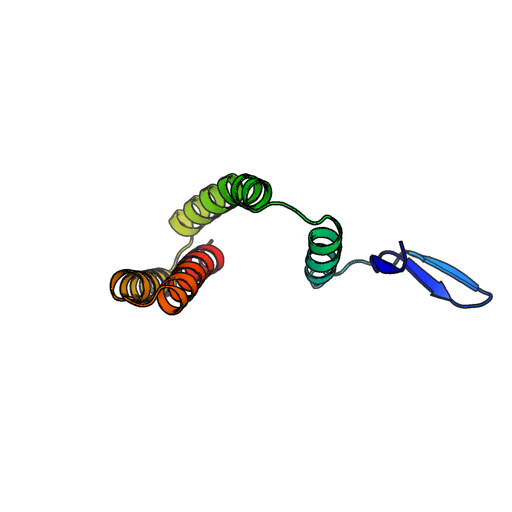. ASP A 1 81 ? -0.340 -19.870 2.724 1.00 97.31 81 ASP A N 1
ATOM 618 C CA . ASP A 1 81 ? 0.030 -19.957 1.313 1.00 97.31 81 ASP A CA 1
ATOM 619 C C . ASP A 1 81 ? 0.728 -18.670 0.847 1.00 97.31 81 ASP A C 1
ATOM 621 O O . ASP A 1 81 ? 0.328 -17.565 1.208 1.00 97.31 81 ASP A O 1
ATOM 625 N N . VAL A 1 82 ? 1.770 -18.808 0.023 1.00 95.00 82 VAL A N 1
ATOM 626 C CA . VAL A 1 82 ? 2.600 -17.677 -0.426 1.00 95.00 82 VAL A CA 1
ATOM 627 C C . VAL A 1 82 ? 1.819 -16.694 -1.300 1.00 95.00 82 VAL A C 1
ATOM 629 O O . VAL A 1 82 ? 2.036 -15.488 -1.189 1.00 95.00 82 VAL A O 1
ATOM 632 N N . VAL A 1 83 ? 0.913 -17.177 -2.154 1.00 95.75 83 VAL A N 1
ATOM 633 C CA . VAL A 1 83 ? 0.101 -16.315 -3.025 1.00 95.75 83 VAL A CA 1
ATOM 634 C C . VAL A 1 83 ? -0.934 -15.572 -2.192 1.00 95.75 83 VAL A C 1
ATOM 636 O O . VAL A 1 83 ? -1.074 -14.360 -2.335 1.00 95.75 83 VAL A O 1
ATOM 639 N N . VAL A 1 84 ? -1.601 -16.274 -1.274 1.00 94.31 84 VAL A N 1
ATOM 640 C CA . VAL A 1 84 ? -2.556 -15.656 -0.340 1.00 94.31 84 VAL A CA 1
ATOM 641 C C . VAL A 1 84 ? -1.861 -14.609 0.528 1.00 94.31 84 VAL A C 1
ATOM 643 O O . VAL A 1 84 ? -2.379 -13.510 0.702 1.00 94.31 84 VAL A O 1
ATOM 646 N N . LYS A 1 85 ? -0.654 -14.907 1.013 1.00 95.69 85 LYS A N 1
ATOM 647 C CA . LYS A 1 85 ? 0.137 -13.974 1.815 1.00 95.69 85 LYS A CA 1
ATOM 648 C C . LYS A 1 85 ? 0.528 -12.725 1.027 1.00 95.69 85 LYS A C 1
ATOM 650 O O . LYS A 1 85 ? 0.422 -11.628 1.556 1.00 95.69 85 LYS A O 1
ATOM 655 N N . ALA A 1 86 ? 0.941 -12.876 -0.231 1.00 94.50 86 ALA A N 1
ATOM 656 C CA . ALA A 1 86 ? 1.263 -11.742 -1.096 1.00 94.50 86 ALA A CA 1
ATOM 657 C C . ALA A 1 86 ? 0.035 -10.864 -1.396 1.00 94.50 86 ALA A C 1
ATOM 659 O O . ALA A 1 86 ? 0.152 -9.644 -1.463 1.00 94.50 86 ALA A O 1
ATOM 660 N N . GLN A 1 87 ? -1.142 -11.474 -1.553 1.00 94.62 87 GLN A N 1
ATOM 661 C CA . GLN A 1 87 ? -2.390 -10.741 -1.749 1.00 94.62 87 GLN A CA 1
ATOM 662 C C . GLN A 1 87 ? -2.785 -9.957 -0.487 1.00 94.62 87 GLN A C 1
ATOM 664 O O . GLN A 1 87 ? -3.069 -8.766 -0.578 1.00 94.62 87 GLN A O 1
ATOM 669 N N . ALA A 1 88 ? -2.721 -10.592 0.687 1.00 94.69 88 ALA A N 1
ATOM 670 C CA . ALA A 1 88 ? -3.005 -9.940 1.966 1.00 94.69 88 ALA A CA 1
ATOM 671 C C . ALA A 1 88 ? -1.999 -8.819 2.301 1.00 94.69 88 ALA A C 1
ATOM 673 O O . ALA A 1 88 ? -2.366 -7.809 2.896 1.00 94.69 88 ALA A O 1
ATOM 674 N N . ASP A 1 89 ? -0.737 -8.968 1.886 1.00 95.44 89 ASP A N 1
ATOM 675 C CA . ASP A 1 89 ? 0.292 -7.928 2.008 1.00 95.44 89 ASP A CA 1
ATOM 676 C C . ASP A 1 89 ? -0.085 -6.686 1.189 1.00 95.44 89 ASP A C 1
ATOM 678 O O . ASP A 1 89 ? -0.072 -5.571 1.711 1.00 95.44 89 ASP A O 1
ATOM 682 N N . MET A 1 90 ? -0.517 -6.874 -0.065 1.00 95.12 90 MET A N 1
ATOM 683 C CA . MET A 1 90 ? -1.002 -5.764 -0.890 1.00 95.12 90 MET A CA 1
ATOM 684 C C . MET A 1 90 ? -2.242 -5.095 -0.292 1.00 95.12 90 MET A C 1
ATOM 686 O O . MET A 1 90 ? -2.292 -3.872 -0.241 1.00 95.12 90 MET A O 1
ATOM 690 N N . GLU A 1 91 ? -3.204 -5.870 0.212 1.00 96.75 91 GLU A N 1
ATOM 691 C CA . GLU A 1 91 ? -4.411 -5.330 0.854 1.00 96.75 91 GLU A CA 1
ATOM 692 C C . GLU A 1 91 ? -4.082 -4.475 2.085 1.00 96.75 91 GLU A C 1
ATOM 694 O O . GLU A 1 91 ? -4.712 -3.442 2.313 1.00 96.75 91 GLU A O 1
ATOM 699 N N . PHE A 1 92 ? -3.064 -4.860 2.857 1.00 97.06 92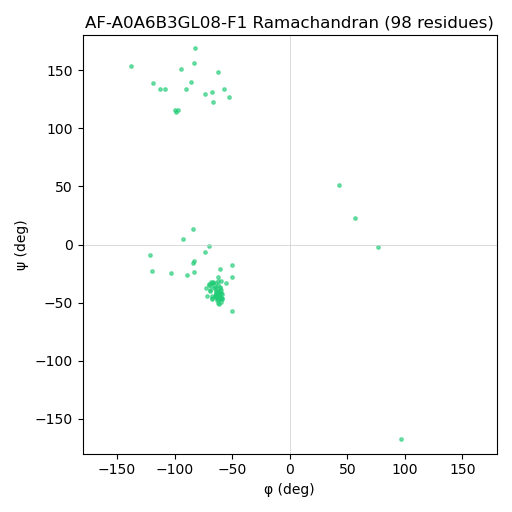 PHE A N 1
ATOM 700 C CA . PHE A 1 92 ? -2.595 -4.063 3.987 1.00 97.06 92 PHE A CA 1
ATOM 701 C C . PHE A 1 92 ? -1.955 -2.741 3.537 1.00 97.06 92 PHE A C 1
ATOM 703 O O . PHE A 1 92 ? -2.268 -1.685 4.093 1.00 97.06 92 PHE A O 1
ATOM 710 N N . HIS A 1 93 ? -1.105 -2.773 2.507 1.00 97.25 93 HIS A N 1
ATOM 711 C CA . HIS A 1 93 ? -0.525 -1.561 1.924 1.00 97.25 93 HIS A CA 1
ATOM 712 C C . HIS A 1 93 ? -1.597 -0.626 1.332 1.00 97.25 93 HIS A C 1
ATOM 714 O O . HIS A 1 93 ? -1.528 0.586 1.548 1.00 97.25 93 HIS A O 1
ATOM 720 N N . ASP A 1 94 ? -2.605 -1.173 0.648 1.00 96.44 94 ASP A N 1
ATOM 721 C CA . ASP A 1 94 ? -3.725 -0.409 0.089 1.00 96.44 94 ASP A CA 1
ATOM 722 C C . ASP A 1 94 ? -4.565 0.248 1.195 1.00 96.44 94 ASP A C 1
ATOM 724 O O . ASP A 1 94 ? -4.930 1.417 1.075 1.00 96.44 94 ASP A O 1
ATOM 728 N N . ALA A 1 95 ? -4.823 -0.456 2.303 1.00 97.94 95 ALA A N 1
ATOM 729 C CA . ALA A 1 95 ? -5.550 0.105 3.443 1.00 97.94 95 ALA A CA 1
ATOM 730 C C . ALA A 1 95 ? -4.822 1.312 4.064 1.00 97.94 95 ALA A C 1
ATOM 732 O O . ALA A 1 95 ? -5.461 2.307 4.404 1.00 97.94 95 ALA A O 1
ATOM 733 N N . ILE A 1 96 ? -3.488 1.262 4.169 1.00 97.81 96 ILE A N 1
ATOM 734 C CA . ILE A 1 96 ? -2.683 2.410 4.620 1.00 97.81 96 ILE A CA 1
ATOM 735 C C . ILE A 1 96 ? -2.799 3.576 3.632 1.00 97.81 96 ILE A C 1
ATOM 737 O O . ILE A 1 96 ? -2.975 4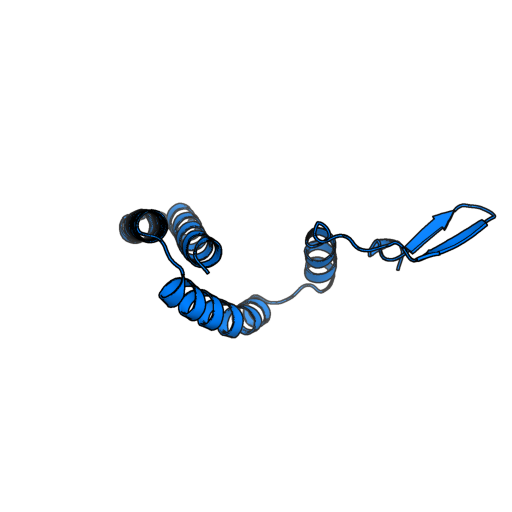.714 4.057 1.00 97.81 96 ILE A O 1
ATOM 741 N N . ALA A 1 97 ? -2.723 3.299 2.328 1.00 97.00 97 ALA A N 1
ATOM 742 C CA . ALA A 1 97 ? -2.793 4.322 1.286 1.00 97.00 97 ALA A CA 1
ATOM 743 C C . ALA A 1 97 ? -4.172 5.003 1.192 1.00 97.00 97 ALA A C 1
ATOM 745 O O . ALA A 1 97 ? -4.257 6.181 0.860 1.00 97.00 97 ALA A O 1
ATOM 746 N N . VAL A 1 98 ? -5.261 4.284 1.478 1.00 97.38 98 VAL A N 1
ATOM 747 C CA . VAL A 1 98 ? -6.615 4.865 1.534 1.00 97.38 98 VAL A CA 1
ATOM 748 C C . VAL A 1 98 ? -6.766 5.816 2.723 1.00 97.38 98 VAL A C 1
ATOM 750 O O . VAL A 1 98 ? -7.438 6.838 2.605 1.00 97.38 98 VAL A O 1
ATOM 753 N N . ALA A 1 99 ? -6.129 5.491 3.847 1.00 97.56 99 ALA A N 1
ATOM 754 C CA . ALA A 1 99 ? -6.211 6.272 5.077 1.00 97.56 99 ALA A CA 1
ATOM 755 C C . ALA A 1 99 ? -5.255 7.477 5.125 1.00 97.56 99 ALA A C 1
ATOM 757 O O . ALA A 1 99 ? -5.374 8.320 6.017 1.00 97.56 99 ALA A O 1
ATOM 758 N N . SER A 1 100 ? -4.278 7.532 4.214 1.00 93.88 100 SER A N 1
ATOM 759 C CA . SER A 1 100 ? -3.294 8.613 4.083 1.00 93.88 100 SER A CA 1
ATOM 760 C C . SER A 1 100 ? -3.834 9.799 3.298 1.00 93.88 100 SER A C 1
ATOM 762 O O . SER A 1 100 ? -3.671 10.947 3.763 1.00 93.88 100 SER A O 1
#

Radius of gyration: 19.01 Å; Cα contacts (8 Å, |Δi|>4): 76; chains: 1; bounding box: 28×38×56 Å